Protein AF-K1T473-F1 (afdb_monomer_lite)

Sequence (84 aa):
MKSTENEYKKFEVGRTYATRSVCNSECIFKITIIKRTEKTVTIDEGNGKTKRCKIYTDMRNAEAIYPYGIYSMCPIIDASEKIA

Structure (mmCIF, N/CA/C/O backbone):
data_AF-K1T473-F1
#
_entry.id   AF-K1T473-F1
#
loop_
_atom_site.group_PDB
_atom_site.id
_atom_site.type_symbol
_atom_site.label_atom_id
_atom_site.label_alt_id
_atom_site.label_comp_id
_atom_site.label_asym_id
_atom_site.label_entity_id
_atom_site.label_seq_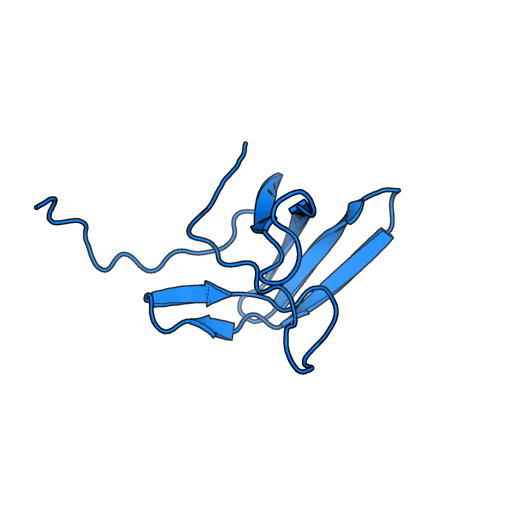id
_atom_site.pdbx_PDB_ins_code
_atom_site.Cartn_x
_atom_site.Cartn_y
_atom_site.Cartn_z
_atom_site.occupancy
_atom_site.B_iso_or_equiv
_atom_site.auth_seq_id
_atom_site.auth_comp_id
_atom_site.auth_asym_id
_atom_site.auth_atom_id
_atom_site.pdbx_PDB_model_num
ATOM 1 N N . MET A 1 1 ? -15.357 9.184 -27.171 1.00 41.34 1 MET A N 1
ATOM 2 C CA . MET A 1 1 ? -14.436 9.131 -26.013 1.00 41.34 1 MET A CA 1
ATOM 3 C C . MET A 1 1 ? -15.277 8.835 -24.790 1.00 41.34 1 MET A C 1
ATOM 5 O O . MET A 1 1 ? -16.213 9.581 -24.548 1.00 41.34 1 MET A O 1
ATOM 9 N N . LYS A 1 2 ? -15.053 7.693 -24.130 1.00 41.44 2 LYS A N 1
ATOM 10 C CA . LYS A 1 2 ? -15.903 7.222 -23.030 1.00 41.44 2 LYS A CA 1
ATOM 11 C C . LYS A 1 2 ? -15.849 8.215 -21.869 1.00 41.44 2 LYS A C 1
ATOM 13 O O . LYS A 1 2 ? -14.832 8.311 -21.188 1.00 41.44 2 LYS A O 1
ATOM 18 N N . SER A 1 3 ? -16.951 8.927 -21.667 1.00 47.38 3 SER A N 1
ATOM 19 C CA . SER A 1 3 ? -17.338 9.497 -20.382 1.00 47.38 3 SER A CA 1
ATOM 20 C C . SER A 1 3 ? -17.184 8.391 -19.344 1.00 47.38 3 SER A C 1
ATOM 22 O O . SER A 1 3 ? -17.806 7.343 -19.488 1.00 47.38 3 SER A O 1
ATOM 24 N N . THR A 1 4 ? -16.309 8.557 -18.361 1.00 49.50 4 THR A N 1
ATOM 25 C CA . THR A 1 4 ? -16.294 7.644 -17.216 1.00 49.50 4 THR A CA 1
ATOM 26 C C . THR A 1 4 ? -16.113 8.503 -15.988 1.00 49.50 4 THR A C 1
ATOM 28 O O . THR A 1 4 ? -15.227 9.358 -15.955 1.00 49.50 4 THR A O 1
ATOM 31 N N . GLU A 1 5 ? -17.055 8.357 -15.070 1.00 51.41 5 GLU A N 1
ATOM 32 C CA . GLU A 1 5 ? -17.271 9.237 -13.941 1.00 51.41 5 GLU A CA 1
ATOM 33 C C . GLU A 1 5 ? -16.009 9.416 -13.103 1.00 51.41 5 GLU A C 1
ATOM 35 O O . GLU A 1 5 ? -15.157 8.532 -12.993 1.00 51.41 5 GLU A O 1
ATOM 40 N N . ASN A 1 6 ? -15.915 10.592 -12.493 1.00 57.06 6 ASN A N 1
ATOM 41 C CA . ASN A 1 6 ? -14.910 10.961 -11.507 1.00 57.06 6 ASN A CA 1
ATOM 42 C C . ASN A 1 6 ? -15.180 10.201 -10.189 1.00 57.06 6 ASN A C 1
ATOM 44 O O . ASN A 1 6 ? -15.384 10.802 -9.136 1.00 57.06 6 ASN A O 1
ATOM 48 N N . GLU A 1 7 ? -15.306 8.875 -10.270 1.00 68.88 7 GLU A N 1
ATOM 49 C CA . GLU A 1 7 ? -15.637 8.009 -9.152 1.00 68.88 7 GLU A CA 1
ATOM 50 C C . GLU A 1 7 ? -14.364 7.732 -8.357 1.00 68.88 7 GLU A C 1
ATOM 52 O O . GLU A 1 7 ? -13.366 7.239 -8.888 1.00 68.88 7 GLU A O 1
ATOM 57 N N . TYR A 1 8 ? -14.391 8.094 -7.074 1.00 78.00 8 TYR A N 1
ATOM 58 C CA . TYR A 1 8 ? -13.235 7.951 -6.206 1.00 78.00 8 TYR A CA 1
ATOM 59 C C . TYR A 1 8 ? -12.939 6.468 -5.957 1.00 78.00 8 TYR A C 1
ATOM 61 O O . TYR A 1 8 ? -13.659 5.797 -5.209 1.00 78.00 8 TYR A O 1
ATOM 69 N N . LYS A 1 9 ? -11.877 5.945 -6.575 1.00 86.69 9 LYS A N 1
ATOM 70 C CA . LYS A 1 9 ? -11.556 4.513 -6.512 1.00 86.69 9 LYS A CA 1
ATOM 71 C C . LYS A 1 9 ? -10.845 4.183 -5.208 1.00 86.69 9 LYS A C 1
ATOM 73 O O . LYS A 1 9 ? -9.810 4.763 -4.895 1.00 86.69 9 LYS A O 1
ATOM 78 N N . LYS A 1 10 ? -11.393 3.227 -4.459 1.00 89.56 10 LYS A N 1
ATOM 79 C CA . LYS A 1 10 ? -10.876 2.778 -3.159 1.00 89.56 10 LYS A CA 1
ATOM 80 C C . LYS A 1 10 ? -10.328 1.359 -3.249 1.00 89.56 10 LYS A C 1
ATOM 82 O O . LYS A 1 10 ? -10.809 0.555 -4.050 1.00 89.56 10 LYS A O 1
ATOM 87 N N . PHE A 1 11 ? -9.353 1.045 -2.401 1.00 88.88 11 PHE A N 1
ATOM 88 C CA . PHE A 1 11 ? -8.896 -0.327 -2.219 1.00 88.88 11 PHE A CA 1
ATOM 89 C C . PHE A 1 11 ? -10.001 -1.185 -1.602 1.00 88.88 11 PHE A C 1
ATOM 91 O O . PHE A 1 11 ? -10.724 -0.759 -0.699 1.00 88.88 11 PHE A O 1
ATOM 98 N N . GLU A 1 12 ? -10.097 -2.425 -2.058 1.00 89.56 12 GLU A N 1
ATOM 99 C CA . GLU A 1 12 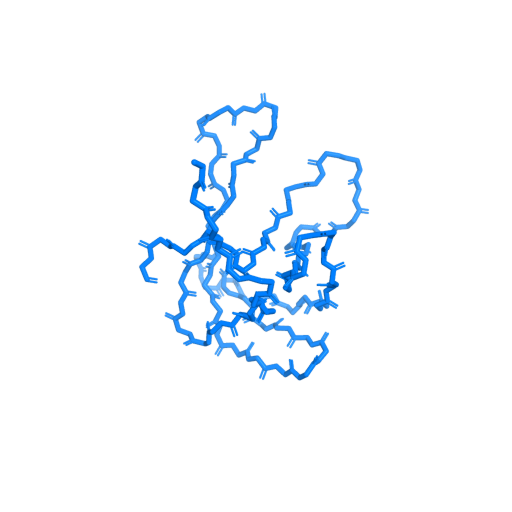? -11.042 -3.416 -1.557 1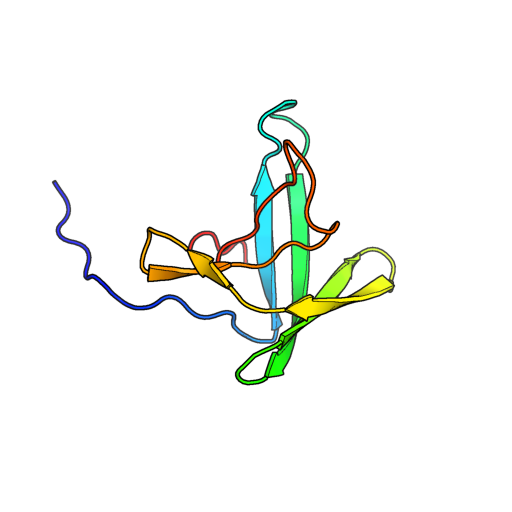.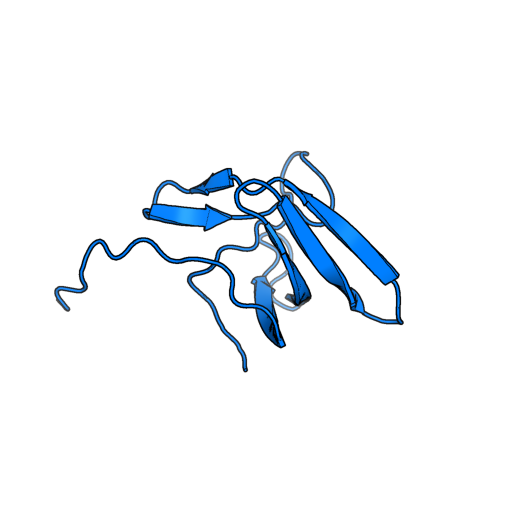00 89.56 12 GLU A CA 1
ATOM 100 C C . GLU A 1 12 ? -10.282 -4.565 -0.900 1.00 89.56 12 GLU A C 1
ATOM 102 O O . GLU A 1 12 ? -9.300 -5.068 -1.444 1.00 89.56 12 GLU A O 1
ATOM 107 N N . VAL A 1 13 ? -10.732 -4.978 0.285 1.00 91.81 13 VAL A N 1
ATOM 108 C CA . VAL A 1 13 ? -10.142 -6.114 1.001 1.00 91.81 13 VAL A CA 1
ATOM 109 C C . VAL A 1 13 ? -10.430 -7.405 0.234 1.00 91.81 13 VAL A C 1
ATOM 111 O O . VAL A 1 13 ? -11.547 -7.614 -0.231 1.00 91.81 13 VAL A O 1
ATOM 114 N N . GLY A 1 14 ? -9.421 -8.264 0.107 1.00 89.06 14 GLY A N 1
ATOM 115 C CA . GLY A 1 14 ? -9.486 -9.521 -0.635 1.00 89.06 14 GLY A CA 1
ATOM 116 C C . GLY A 1 14 ? -9.225 -9.385 -2.136 1.00 89.06 14 GLY A C 1
ATOM 117 O O . GLY A 1 14 ? -9.211 -10.400 -2.822 1.00 89.06 14 GLY A O 1
ATOM 118 N N . ARG A 1 15 ? -9.001 -8.167 -2.650 1.00 90.12 15 ARG A N 1
ATOM 119 C CA . ARG A 1 15 ? -8.648 -7.938 -4.058 1.00 90.12 15 ARG A CA 1
ATOM 120 C C . ARG A 1 15 ? -7.145 -7.850 -4.264 1.00 90.12 15 ARG A C 1
ATOM 122 O O . ARG A 1 15 ? -6.412 -7.354 -3.398 1.00 90.12 15 ARG A O 1
ATOM 129 N N . THR A 1 16 ? -6.715 -8.280 -5.447 1.00 90.31 16 THR A N 1
ATOM 130 C CA . THR A 1 16 ? -5.327 -8.166 -5.892 1.00 90.31 16 THR A CA 1
ATOM 131 C C . THR A 1 16 ? -5.185 -7.038 -6.909 1.00 90.31 16 THR A C 1
ATOM 133 O O . THR A 1 16 ? -5.893 -6.970 -7.918 1.00 90.31 16 THR A O 1
ATOM 136 N N . TYR A 1 17 ? -4.218 -6.168 -6.644 1.00 89.56 17 TYR A N 1
ATOM 137 C CA . TYR A 1 17 ? -3.842 -5.050 -7.500 1.00 89.56 17 TYR A CA 1
ATOM 138 C C . TYR A 1 17 ? -2.430 -5.291 -8.010 1.00 89.56 17 TYR A C 1
ATOM 140 O O . TYR A 1 17 ? -1.603 -5.882 -7.306 1.00 89.56 17 TYR A O 1
ATOM 148 N N . ALA A 1 18 ? -2.132 -4.830 -9.220 1.00 86.56 18 ALA A N 1
ATOM 149 C CA . ALA A 1 18 ? -0.752 -4.802 -9.664 1.00 86.56 18 ALA A CA 1
ATOM 150 C C . ALA A 1 18 ? -0.430 -3.562 -10.468 1.00 86.56 18 ALA A C 1
ATOM 152 O O . ALA A 1 18 ? -1.298 -2.936 -11.063 1.00 86.56 18 ALA A O 1
ATOM 153 N N . THR A 1 19 ? 0.856 -3.251 -10.486 1.00 85.06 19 THR A N 1
ATOM 154 C CA . THR A 1 19 ? 1.416 -2.195 -11.315 1.00 85.06 19 THR A CA 1
ATOM 155 C C . THR A 1 19 ? 2.642 -2.722 -12.042 1.00 85.06 19 THR A C 1
ATOM 157 O O . THR A 1 19 ? 3.290 -3.680 -11.604 1.00 85.06 19 THR A O 1
ATOM 160 N N . ARG A 1 20 ? 2.965 -2.100 -13.169 1.00 82.50 20 ARG A N 1
ATOM 161 C CA . ARG A 1 20 ? 4.160 -2.415 -13.951 1.00 82.50 20 ARG A CA 1
ATOM 162 C C . ARG A 1 20 ? 5.283 -1.461 -13.588 1.00 82.50 20 ARG A C 1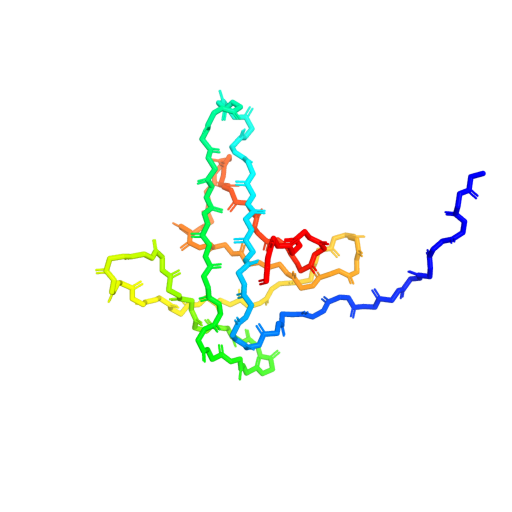
ATOM 164 O O . ARG A 1 20 ? 5.054 -0.274 -13.368 1.00 82.50 20 ARG A O 1
ATOM 171 N N . SER A 1 21 ? 6.508 -1.975 -13.553 1.00 73.38 21 SER A N 1
ATOM 172 C CA . SER A 1 21 ? 7.679 -1.113 -13.437 1.00 73.38 21 SER A CA 1
ATOM 173 C C . SER A 1 21 ? 7.829 -0.255 -14.690 1.00 73.38 21 SER A C 1
ATOM 175 O O . SER A 1 21 ? 7.749 -0.754 -15.812 1.00 73.38 21 SER A O 1
ATOM 177 N N . VAL A 1 22 ? 8.119 1.032 -14.500 1.00 69.62 22 VAL A N 1
ATOM 178 C CA . VAL A 1 22 ? 8.430 1.961 -15.600 1.00 69.62 22 VAL A CA 1
ATOM 179 C C . VAL A 1 22 ? 9.736 1.568 -16.301 1.00 69.62 22 VAL A C 1
ATOM 181 O O . VAL A 1 22 ? 9.900 1.808 -17.491 1.00 69.62 22 VAL A O 1
ATOM 184 N N . CYS A 1 23 ? 10.659 0.937 -15.571 1.00 67.38 23 CYS A N 1
ATOM 185 C CA . CYS A 1 23 ? 12.003 0.622 -16.058 1.00 67.38 23 CYS A CA 1
ATOM 186 C C . CYS A 1 23 ? 12.093 -0.749 -16.754 1.00 67.38 23 CYS A C 1
ATOM 188 O O . CYS A 1 23 ? 13.013 -0.993 -17.527 1.00 67.38 23 CYS A O 1
ATOM 190 N N . ASN A 1 24 ? 11.154 -1.661 -16.481 1.00 71.94 24 ASN A N 1
ATOM 191 C CA . ASN A 1 24 ? 11.127 -2.991 -17.083 1.00 71.94 24 ASN A CA 1
ATOM 192 C C . ASN A 1 24 ? 9.675 -3.463 -17.243 1.00 71.94 24 ASN A C 1
ATOM 194 O O . ASN A 1 24 ? 8.988 -3.721 -16.254 1.00 71.94 24 ASN A O 1
ATOM 198 N N . SER A 1 25 ? 9.226 -3.603 -18.492 1.00 67.44 25 SER A N 1
ATOM 199 C CA . SER A 1 25 ? 7.847 -3.974 -18.827 1.00 67.44 25 SER A CA 1
ATOM 200 C C . SER A 1 25 ? 7.450 -5.394 -18.400 1.00 67.44 25 SER A C 1
ATOM 202 O O . SER A 1 25 ? 6.254 -5.675 -18.296 1.00 67.44 25 SER A O 1
ATOM 204 N N . GLU A 1 26 ? 8.414 -6.277 -18.123 1.00 72.50 26 GLU A N 1
ATOM 205 C CA . GLU A 1 26 ? 8.165 -7.638 -17.627 1.00 72.50 26 GLU A CA 1
ATOM 206 C C . GLU A 1 26 ? 8.005 -7.691 -16.099 1.00 72.50 26 GLU A C 1
ATOM 208 O O . GLU A 1 26 ? 7.460 -8.652 -15.556 1.00 72.50 26 GLU A O 1
ATOM 213 N N . CYS A 1 27 ? 8.433 -6.648 -15.382 1.00 79.19 27 CYS A N 1
ATOM 214 C CA . CYS A 1 27 ? 8.363 -6.611 -13.927 1.00 79.19 27 CYS A CA 1
ATOM 215 C C . CYS A 1 27 ? 6.988 -6.106 -13.462 1.00 79.19 27 CYS A C 1
ATOM 217 O O . CYS A 1 27 ? 6.669 -4.918 -13.568 1.00 79.19 27 CYS A O 1
ATOM 219 N N . ILE A 1 28 ? 6.170 -7.029 -12.946 1.00 82.31 28 ILE A N 1
ATOM 220 C CA . ILE A 1 28 ? 4.827 -6.758 -12.424 1.00 82.31 28 ILE A CA 1
ATOM 221 C C . ILE A 1 28 ? 4.841 -6.909 -10.902 1.00 82.31 28 ILE A C 1
ATOM 223 O O . ILE A 1 28 ? 5.069 -8.000 -10.380 1.00 82.31 28 ILE A O 1
ATOM 227 N N . PHE A 1 29 ? 4.535 -5.827 -10.193 1.00 83.81 29 PHE A N 1
ATOM 228 C CA . PHE A 1 29 ? 4.394 -5.825 -8.742 1.00 83.81 29 PHE A CA 1
ATOM 229 C C . PHE A 1 29 ? 2.951 -6.127 -8.377 1.00 83.81 29 PHE A C 1
ATOM 231 O O . PHE A 1 29 ? 2.082 -5.292 -8.611 1.00 83.81 29 PHE A O 1
ATOM 238 N N . LYS A 1 30 ? 2.699 -7.310 -7.816 1.00 87.69 30 LYS A N 1
ATOM 239 C CA . LYS A 1 30 ? 1.370 -7.750 -7.378 1.00 87.69 30 LYS A CA 1
ATOM 240 C C . LYS A 1 30 ? 1.265 -7.639 -5.866 1.00 87.69 30 LYS A C 1
ATOM 242 O O . LYS A 1 30 ? 2.178 -8.057 -5.160 1.00 87.69 30 LYS A O 1
ATOM 247 N N . ILE A 1 31 ? 0.141 -7.124 -5.387 1.00 88.94 31 ILE A N 1
ATOM 248 C CA . ILE A 1 31 ? -0.174 -7.051 -3.962 1.00 88.94 31 ILE A CA 1
ATOM 249 C C . ILE A 1 31 ? -1.615 -7.481 -3.719 1.00 88.94 31 ILE A C 1
ATOM 251 O O . ILE A 1 31 ? -2.495 -7.224 -4.541 1.00 88.94 31 ILE A O 1
ATOM 255 N N . THR A 1 32 ? -1.877 -8.072 -2.561 1.00 91.31 32 THR A N 1
ATOM 256 C CA . THR A 1 32 ? -3.243 -8.417 -2.144 1.00 91.31 32 THR A CA 1
ATOM 257 C C . THR A 1 32 ? -3.619 -7.623 -0.907 1.00 91.31 32 THR A C 1
ATOM 259 O O . THR A 1 32 ? -2.861 -7.580 0.056 1.00 91.31 32 THR A O 1
ATOM 262 N N . ILE A 1 33 ? -4.784 -6.979 -0.897 1.00 91.94 33 ILE A N 1
ATOM 263 C CA . ILE A 1 33 ? -5.218 -6.200 0.268 1.00 91.94 33 ILE A CA 1
ATOM 264 C C . ILE A 1 33 ? -5.804 -7.147 1.321 1.00 91.94 33 ILE A C 1
ATOM 266 O O . ILE A 1 33 ? -6.874 -7.713 1.122 1.00 91.94 33 ILE A O 1
ATOM 270 N N . ILE A 1 34 ? -5.142 -7.289 2.470 1.00 92.44 34 ILE A N 1
ATOM 271 C CA . ILE A 1 34 ? -5.618 -8.123 3.590 1.00 92.44 34 ILE A CA 1
ATOM 272 C C . ILE A 1 34 ? -6.540 -7.327 4.512 1.00 92.44 34 ILE A C 1
ATOM 274 O O . ILE A 1 34 ? -7.511 -7.846 5.058 1.00 92.44 34 ILE A O 1
ATOM 278 N N . LYS A 1 35 ? -6.222 -6.050 4.732 1.00 92.00 35 LYS A N 1
ATOM 279 C CA . LYS A 1 35 ? -6.982 -5.192 5.640 1.00 92.00 35 LYS A CA 1
ATOM 280 C C . LYS A 1 35 ? -6.973 -3.766 5.137 1.00 92.00 35 LYS A C 1
ATOM 282 O O . LYS A 1 35 ? -5.953 -3.267 4.674 1.00 92.00 35 LYS A O 1
ATOM 287 N N . ARG A 1 36 ? -8.097 -3.081 5.302 1.00 92.19 36 ARG A N 1
ATOM 288 C CA . ARG A 1 36 ? -8.234 -1.659 4.998 1.00 92.19 36 ARG A CA 1
ATOM 289 C C . ARG A 1 36 ? -8.675 -0.893 6.235 1.00 92.19 36 ARG A C 1
ATOM 291 O O . ARG A 1 36 ? -9.482 -1.372 7.024 1.00 92.19 36 ARG A O 1
ATOM 298 N N . THR A 1 37 ? -8.129 0.305 6.382 1.00 89.44 37 THR A N 1
ATOM 299 C CA . THR A 1 37 ? -8.562 1.347 7.321 1.00 89.44 37 THR A CA 1
ATOM 300 C C . THR A 1 37 ? -8.680 2.660 6.548 1.00 89.44 37 THR A C 1
ATOM 302 O O . THR A 1 37 ? -8.179 2.748 5.431 1.00 89.44 37 THR A O 1
ATOM 305 N N . GLU A 1 38 ? -9.279 3.697 7.130 1.00 84.81 38 GLU A N 1
ATOM 306 C CA . GLU A 1 38 ? -9.491 4.982 6.440 1.00 84.81 38 GLU A CA 1
ATOM 307 C C . GLU A 1 38 ? -8.203 5.648 5.925 1.00 84.81 38 GLU A C 1
ATOM 309 O O . GLU A 1 38 ? -8.241 6.375 4.940 1.00 84.81 38 GLU A O 1
ATOM 314 N N . LYS A 1 39 ? -7.057 5.416 6.581 1.00 87.62 39 LYS A N 1
ATOM 315 C CA . LYS A 1 39 ? -5.776 6.073 6.245 1.00 87.62 39 LYS A CA 1
ATOM 316 C C . LYS A 1 39 ? -4.653 5.106 5.872 1.00 87.62 39 LYS A C 1
ATOM 318 O O . LYS A 1 39 ? -3.590 5.542 5.434 1.00 87.62 39 LYS A O 1
ATOM 323 N N . THR A 1 40 ? -4.837 3.806 6.095 1.00 91.88 40 THR A N 1
ATOM 324 C CA . THR A 1 40 ? -3.798 2.789 5.866 1.00 91.88 40 THR A CA 1
ATOM 325 C C . THR A 1 40 ? -4.395 1.487 5.342 1.00 91.88 40 THR A C 1
ATOM 327 O O . THR A 1 40 ? -5.517 1.130 5.695 1.00 91.88 40 THR A O 1
ATOM 330 N N . VAL A 1 41 ? -3.631 0.741 4.556 1.00 92.69 41 VAL A N 1
ATOM 331 C CA . VAL A 1 41 ? -3.955 -0.633 4.156 1.00 92.69 41 VAL A CA 1
ATOM 332 C C . VAL A 1 41 ? -2.859 -1.583 4.621 1.00 92.69 41 VAL A C 1
ATOM 334 O O . VAL A 1 41 ? -1.693 -1.201 4.719 1.00 92.69 41 VAL A O 1
ATOM 337 N N . THR A 1 42 ? -3.233 -2.821 4.917 1.00 92.88 42 THR A N 1
ATOM 338 C CA . THR A 1 42 ? -2.306 -3.939 5.073 1.00 92.88 42 THR A CA 1
ATOM 339 C C . THR A 1 42 ? -2.360 -4.761 3.803 1.00 92.88 42 THR A C 1
ATOM 341 O O . THR A 1 42 ? -3.434 -5.214 3.400 1.00 92.88 42 THR A O 1
ATOM 344 N N . ILE A 1 43 ? -1.200 -4.943 3.194 1.00 92.19 43 ILE A N 1
ATOM 345 C CA . ILE A 1 43 ? -1.016 -5.654 1.941 1.00 92.19 43 ILE A CA 1
ATOM 346 C C . ILE A 1 43 ? -0.202 -6.920 2.180 1.00 92.19 43 ILE A C 1
ATOM 348 O O . ILE A 1 43 ? 0.664 -6.941 3.053 1.00 92.19 43 ILE A O 1
ATOM 352 N N . ASP A 1 44 ? -0.481 -7.953 1.404 1.00 91.00 44 ASP A N 1
ATOM 353 C CA . ASP A 1 44 ? 0.381 -9.110 1.215 1.00 91.00 44 ASP A CA 1
ATOM 354 C C . ASP A 1 44 ? 1.251 -8.858 -0.020 1.00 91.00 44 ASP A C 1
ATOM 356 O O . ASP A 1 44 ? 0.721 -8.640 -1.113 1.00 91.00 44 ASP A O 1
ATOM 360 N N . GLU A 1 45 ? 2.570 -8.851 0.159 1.00 83.31 45 GLU A N 1
ATOM 361 C CA . GLU A 1 45 ? 3.551 -8.693 -0.925 1.00 83.31 45 GLU A CA 1
ATOM 362 C C . GLU A 1 45 ? 3.896 -10.039 -1.598 1.00 83.31 45 GLU A C 1
ATOM 364 O O . GLU A 1 45 ? 4.778 -10.101 -2.454 1.00 83.31 45 GLU A O 1
ATOM 369 N N . GLY A 1 46 ? 3.223 -11.129 -1.215 1.00 80.19 46 GLY A N 1
ATOM 370 C CA . GLY A 1 46 ? 3.554 -12.496 -1.592 1.00 80.19 46 GLY A CA 1
ATOM 371 C C . GLY A 1 46 ? 4.438 -13.200 -0.558 1.00 80.19 46 GLY A C 1
ATOM 372 O O . GLY A 1 46 ? 5.083 -12.584 0.295 1.00 80.19 46 GLY A O 1
ATOM 373 N N . ASN A 1 47 ? 4.476 -14.534 -0.636 1.00 76.88 47 ASN A N 1
ATOM 374 C CA . ASN A 1 47 ? 5.258 -15.408 0.251 1.00 76.88 47 ASN A CA 1
ATOM 375 C C . ASN A 1 47 ? 4.974 -15.208 1.757 1.00 76.88 47 ASN A C 1
ATOM 377 O O . ASN A 1 47 ? 5.860 -15.417 2.586 1.00 76.88 47 ASN A O 1
ATOM 381 N N . GLY A 1 48 ? 3.756 -14.783 2.117 1.00 78.00 48 GLY A N 1
ATOM 382 C CA . GLY A 1 48 ? 3.339 -14.560 3.506 1.00 78.00 48 GLY A CA 1
ATOM 383 C C . GLY A 1 48 ? 3.935 -13.307 4.157 1.00 78.00 48 GLY A C 1
ATOM 384 O O . GLY A 1 48 ? 3.857 -13.152 5.377 1.00 78.00 48 GLY A O 1
ATOM 385 N N . LYS A 1 49 ? 4.551 -12.409 3.375 1.00 85.19 49 LYS A N 1
ATOM 386 C CA . LYS A 1 49 ? 5.055 -11.128 3.879 1.00 85.19 49 LYS A CA 1
ATOM 387 C C . LYS A 1 49 ? 3.950 -10.085 3.831 1.00 85.19 49 LYS A C 1
ATOM 389 O O . LYS A 1 49 ? 3.576 -9.601 2.766 1.00 85.19 49 LYS A O 1
ATOM 394 N N . THR A 1 50 ? 3.472 -9.699 5.009 1.00 90.50 50 THR A N 1
ATOM 395 C CA . THR A 1 50 ? 2.482 -8.631 5.144 1.00 90.50 50 THR A CA 1
ATOM 396 C C . THR A 1 50 ? 3.147 -7.310 5.495 1.00 90.50 50 THR A C 1
ATOM 398 O O . THR A 1 50 ? 3.988 -7.259 6.396 1.00 90.50 50 THR A O 1
ATOM 401 N N . LYS A 1 51 ? 2.712 -6.223 4.863 1.00 90.25 51 LYS A N 1
ATOM 402 C CA . LYS A 1 51 ? 3.203 -4.870 5.126 1.00 90.25 51 LYS A CA 1
ATOM 403 C C . LYS A 1 51 ? 2.053 -3.894 5.294 1.00 90.25 51 LYS A C 1
ATOM 405 O O . LYS A 1 51 ? 1.000 -4.031 4.681 1.00 90.25 51 LYS A O 1
ATOM 410 N N . ARG A 1 52 ? 2.251 -2.881 6.135 1.00 91.81 52 ARG A N 1
ATOM 411 C CA . ARG A 1 52 ? 1.303 -1.777 6.294 1.00 91.81 52 ARG A CA 1
ATOM 412 C C . ARG A 1 52 ? 1.762 -0.576 5.474 1.00 91.81 52 ARG A C 1
ATOM 414 O O . ARG A 1 52 ? 2.882 -0.103 5.649 1.00 91.81 52 ARG A O 1
ATOM 421 N N . CYS A 1 53 ? 0.871 -0.050 4.644 1.00 91.19 53 CYS A N 1
ATOM 422 C CA . CYS A 1 53 ? 1.106 1.112 3.796 1.00 91.19 53 CYS A CA 1
ATOM 423 C C . CYS A 1 53 ? 0.105 2.222 4.117 1.00 91.19 53 CYS A C 1
ATOM 425 O O . CYS A 1 53 ? -1.056 1.970 4.448 1.00 91.19 53 CYS A O 1
ATOM 427 N N . LYS A 1 54 ? 0.557 3.472 4.018 1.00 91.12 54 LYS A N 1
ATOM 428 C CA . LYS A 1 54 ? -0.323 4.640 4.093 1.00 91.12 54 LYS A CA 1
ATOM 429 C C . LYS A 1 54 ? -1.022 4.834 2.750 1.00 91.12 54 LYS A C 1
ATOM 431 O O . LYS A 1 54 ? -0.396 4.649 1.711 1.00 91.12 54 LYS A O 1
ATOM 436 N N . ILE A 1 55 ? -2.303 5.185 2.802 1.00 91.38 55 ILE A N 1
ATOM 437 C CA . ILE A 1 55 ? -3.092 5.532 1.621 1.00 91.38 55 ILE A CA 1
ATOM 438 C C . ILE A 1 55 ? -2.807 6.992 1.264 1.00 91.38 55 ILE A C 1
ATOM 440 O O . ILE A 1 55 ? -2.813 7.868 2.134 1.00 91.38 55 ILE A O 1
ATOM 444 N N . TYR A 1 56 ? -2.572 7.235 -0.016 1.00 88.88 56 TYR A N 1
ATOM 445 C CA . TYR A 1 56 ? -2.434 8.546 -0.633 1.00 88.88 56 TYR A CA 1
ATOM 446 C C . TYR A 1 56 ? -3.545 8.722 -1.665 1.00 88.88 56 TYR A C 1
ATOM 448 O O . TYR A 1 56 ? -4.078 7.741 -2.174 1.00 88.88 56 TYR A O 1
ATOM 456 N N . THR A 1 57 ? -3.901 9.964 -1.967 1.00 84.75 57 THR A N 1
ATOM 457 C CA . THR A 1 57 ? -4.823 10.260 -3.066 1.00 84.75 57 THR A CA 1
ATOM 458 C C . THR A 1 57 ? -3.999 10.626 -4.290 1.00 84.75 57 THR A C 1
ATOM 460 O O . THR A 1 57 ? -3.200 11.560 -4.227 1.00 84.75 57 THR A O 1
ATOM 463 N N . ASP A 1 58 ? -4.177 9.884 -5.376 1.00 80.94 58 ASP A N 1
ATOM 464 C CA . ASP A 1 58 ? -3.532 10.157 -6.657 1.00 80.94 58 ASP A CA 1
ATOM 465 C C . ASP A 1 58 ? -4.297 11.218 -7.473 1.00 80.94 58 ASP A C 1
ATOM 467 O O . ASP A 1 58 ? -5.487 11.465 -7.251 1.00 80.94 58 ASP A O 1
ATOM 471 N N . MET A 1 59 ? -3.626 11.816 -8.464 1.00 71.94 59 MET A N 1
ATOM 472 C CA . MET A 1 59 ? -4.178 12.825 -9.381 1.00 71.94 59 MET A CA 1
ATOM 473 C C . MET A 1 59 ? -5.403 12.334 -10.170 1.00 71.94 59 MET A C 1
ATOM 475 O O . MET A 1 59 ? -6.156 13.142 -10.708 1.00 71.94 59 MET A O 1
ATOM 479 N N . ARG A 1 60 ? -5.624 11.016 -10.231 1.00 72.06 60 ARG A N 1
ATOM 480 C CA . ARG A 1 60 ? -6.769 10.370 -10.891 1.00 72.06 60 ARG A CA 1
ATOM 481 C C . ARG A 1 60 ? -7.975 10.135 -9.971 1.00 72.06 60 ARG A C 1
ATOM 483 O O . ARG A 1 60 ? -8.834 9.330 -10.318 1.00 72.06 60 ARG A O 1
ATOM 490 N N . ASN A 1 61 ? -8.043 10.791 -8.806 1.00 80.81 61 ASN A N 1
ATOM 491 C CA . ASN A 1 61 ? -9.069 10.538 -7.782 1.00 80.81 61 ASN A CA 1
ATOM 492 C C . ASN A 1 61 ? -9.127 9.058 -7.351 1.00 80.81 61 ASN A C 1
ATOM 494 O O . ASN A 1 61 ? -10.194 8.493 -7.139 1.00 80.81 61 ASN A O 1
ATOM 498 N N . ALA A 1 62 ? -7.971 8.413 -7.208 1.00 85.44 62 ALA A N 1
ATOM 499 C CA . ALA A 1 62 ? -7.874 7.037 -6.731 1.00 85.44 62 ALA A CA 1
ATOM 500 C C . ALA A 1 62 ? -7.009 6.962 -5.470 1.00 85.44 62 ALA A C 1
ATOM 502 O O . ALA A 1 62 ? -6.058 7.728 -5.308 1.00 85.44 62 ALA A O 1
ATOM 503 N N . GLU A 1 63 ? -7.329 6.028 -4.577 1.00 89.31 63 GLU A N 1
ATOM 504 C CA . GLU A 1 63 ? -6.424 5.620 -3.509 1.00 89.31 63 GLU A CA 1
ATOM 505 C C . GLU A 1 63 ? -5.176 4.984 -4.140 1.00 89.31 63 GLU A C 1
ATOM 507 O O . GLU A 1 63 ? -5.275 4.095 -4.985 1.00 89.31 63 GLU A O 1
ATOM 512 N N . ALA A 1 64 ? -4.002 5.436 -3.713 1.00 90.06 64 ALA A N 1
ATOM 513 C CA . ALA A 1 64 ? -2.706 4.939 -4.137 1.00 90.06 64 ALA A CA 1
ATOM 514 C C . ALA A 1 64 ? -1.830 4.611 -2.931 1.00 90.06 64 ALA A C 1
ATOM 516 O O . ALA A 1 64 ? -1.920 5.238 -1.871 1.00 90.06 64 ALA A O 1
ATOM 517 N N . ILE A 1 65 ? -0.978 3.604 -3.085 1.00 90.38 65 ILE A N 1
ATOM 518 C CA . ILE A 1 65 ? -0.052 3.157 -2.052 1.00 90.38 65 ILE A CA 1
ATOM 519 C C . ILE A 1 65 ? 1.340 2.938 -2.630 1.00 90.38 65 ILE A C 1
ATOM 521 O O . ILE A 1 65 ? 1.529 2.618 -3.804 1.00 90.38 65 ILE A O 1
ATOM 525 N N . TYR A 1 66 ? 2.316 3.075 -1.740 1.00 90.12 66 TYR A N 1
ATOM 526 C CA . TYR A 1 66 ? 3.729 2.886 -2.020 1.00 90.12 66 TYR A CA 1
ATOM 527 C C . TYR A 1 66 ? 4.212 1.634 -1.275 1.00 90.12 66 TYR A C 1
ATOM 529 O O . TYR A 1 66 ? 4.663 1.744 -0.129 1.00 90.12 66 TYR A O 1
ATOM 537 N N . PRO A 1 67 ? 4.077 0.432 -1.868 1.00 85.62 67 PRO A N 1
ATOM 538 C CA . PRO A 1 67 ? 4.416 -0.823 -1.196 1.00 85.62 67 PRO A CA 1
ATOM 539 C C . PRO A 1 67 ? 5.887 -0.870 -0.773 1.00 85.62 67 PRO A C 1
ATOM 541 O O . PRO A 1 67 ? 6.187 -1.206 0.370 1.00 85.62 67 PRO A O 1
ATOM 544 N N . TYR A 1 68 ? 6.811 -0.413 -1.621 1.00 84.19 68 TYR A N 1
ATOM 545 C CA . TYR A 1 68 ? 8.254 -0.483 -1.351 1.00 84.19 68 TYR A CA 1
ATOM 546 C C . TYR A 1 68 ? 8.830 0.759 -0.653 1.00 84.19 68 TYR A C 1
ATOM 548 O O . TYR A 1 68 ? 10.008 0.777 -0.315 1.00 84.19 68 TYR A O 1
ATOM 556 N N . GLY A 1 69 ? 8.000 1.760 -0.347 1.00 83.81 69 GLY A N 1
ATOM 557 C CA . GLY A 1 69 ? 8.430 3.043 0.218 1.00 83.81 69 GLY A CA 1
ATOM 558 C C . GLY A 1 69 ? 8.407 4.171 -0.811 1.00 83.81 69 GLY A C 1
ATOM 559 O O . GLY A 1 69 ? 7.875 4.003 -1.903 1.00 83.81 69 GLY A O 1
ATOM 560 N N . ILE A 1 70 ? 8.946 5.337 -0.451 1.00 83.69 70 ILE A N 1
ATOM 561 C CA . ILE A 1 70 ? 8.921 6.546 -1.287 1.00 83.69 70 ILE A CA 1
ATOM 562 C C . ILE A 1 70 ? 10.358 6.895 -1.679 1.00 83.69 70 ILE A C 1
ATOM 564 O O . ILE A 1 70 ? 11.124 7.406 -0.867 1.00 83.69 70 ILE A O 1
ATOM 568 N N . TYR A 1 71 ? 10.714 6.591 -2.920 1.00 82.25 71 TYR A N 1
ATOM 569 C CA . TYR A 1 71 ? 11.987 6.893 -3.563 1.00 82.25 71 TYR A CA 1
ATOM 570 C C . TYR A 1 71 ? 11.754 7.096 -5.074 1.00 82.25 71 TYR A C 1
ATOM 572 O O . TYR A 1 71 ? 10.653 6.876 -5.588 1.00 82.25 71 TYR A O 1
ATOM 580 N N . SER A 1 72 ? 12.766 7.584 -5.795 1.00 74.94 72 SER A N 1
ATOM 581 C CA . SER A 1 72 ? 12.646 7.823 -7.240 1.00 74.94 72 SER A CA 1
ATOM 582 C C . SER A 1 72 ? 12.359 6.518 -7.994 1.00 74.94 72 SER A C 1
ATOM 584 O O . SER A 1 72 ? 12.987 5.502 -7.716 1.00 74.94 72 SER A O 1
ATOM 586 N N . MET A 1 73 ? 11.425 6.539 -8.950 1.00 75.50 73 MET A N 1
ATOM 587 C CA . MET A 1 73 ? 10.968 5.358 -9.708 1.00 75.50 73 MET A CA 1
ATOM 588 C C . MET A 1 73 ? 10.302 4.249 -8.873 1.00 75.50 73 MET A C 1
ATOM 590 O O . MET A 1 73 ? 10.199 3.111 -9.335 1.00 75.50 73 MET A O 1
ATOM 594 N N . CYS A 1 74 ? 9.814 4.553 -7.667 1.00 82.00 74 CYS A N 1
ATOM 595 C CA . CYS A 1 74 ? 8.966 3.615 -6.938 1.00 82.00 74 CYS A CA 1
ATOM 596 C C . CYS A 1 74 ? 7.764 3.172 -7.772 1.00 82.00 74 CYS A C 1
ATOM 598 O O . CYS A 1 74 ? 7.069 4.030 -8.322 1.00 82.00 74 CYS A O 1
ATOM 600 N N . PRO A 1 75 ? 7.439 1.870 -7.789 1.00 84.19 75 PRO A N 1
ATOM 601 C CA . PRO A 1 75 ? 6.172 1.430 -8.337 1.00 84.19 75 PRO A CA 1
ATOM 602 C C . PRO A 1 75 ? 5.044 1.911 -7.418 1.00 84.19 75 PRO A C 1
ATOM 604 O O . PRO A 1 75 ? 5.056 1.689 -6.202 1.00 84.19 75 PRO A O 1
ATOM 607 N N . ILE A 1 76 ? 4.077 2.593 -8.019 1.00 87.81 76 ILE A N 1
ATOM 608 C CA . ILE A 1 76 ? 2.879 3.087 -7.349 1.00 87.81 76 ILE A CA 1
ATOM 609 C C . ILE A 1 76 ? 1.744 2.155 -7.735 1.00 87.81 76 ILE A C 1
ATOM 611 O O . ILE A 1 76 ? 1.547 1.873 -8.918 1.00 87.81 76 ILE A O 1
ATOM 615 N N . ILE A 1 77 ? 1.028 1.658 -6.731 1.00 88.75 77 ILE A N 1
ATOM 616 C CA . ILE A 1 77 ? -0.155 0.830 -6.946 1.00 88.75 77 ILE A CA 1
ATOM 617 C C . ILE A 1 77 ? -1.360 1.678 -6.595 1.00 88.75 77 ILE A C 1
ATOM 619 O O . ILE A 1 77 ? -1.483 2.127 -5.456 1.00 88.75 77 ILE A O 1
ATOM 623 N N . ASP A 1 78 ? -2.223 1.905 -7.576 1.00 89.19 78 ASP A N 1
ATOM 624 C CA . ASP A 1 78 ? -3.471 2.635 -7.418 1.00 89.19 78 ASP A CA 1
ATOM 625 C C . ASP A 1 78 ? -4.683 1.696 -7.510 1.00 89.19 78 ASP A C 1
ATOM 627 O O . ASP A 1 78 ? -4.606 0.571 -8.008 1.00 89.19 78 ASP A O 1
ATOM 631 N N . ALA A 1 79 ? -5.821 2.152 -6.995 1.00 85.62 79 ALA A N 1
ATOM 632 C CA . ALA A 1 79 ? -7.055 1.376 -6.959 1.00 85.62 79 ALA A CA 1
ATOM 633 C C . ALA A 1 79 ? -7.775 1.260 -8.326 1.00 85.62 79 ALA A C 1
ATOM 635 O O . ALA A 1 79 ? -8.884 0.716 -8.383 1.00 85.62 79 ALA A O 1
ATOM 636 N N . SER A 1 80 ? -7.198 1.772 -9.422 1.00 78.75 80 SER A N 1
ATOM 637 C CA . SER A 1 80 ? -7.787 1.739 -10.766 1.00 78.75 80 SER A CA 1
ATOM 638 C C . SER A 1 80 ? -7.572 0.416 -11.494 1.00 78.75 80 SER A C 1
ATOM 640 O O . SER A 1 80 ? -8.490 -0.009 -12.197 1.00 78.75 80 SER A O 1
ATOM 642 N N . GLU A 1 81 ? -6.414 -0.235 -11.343 1.00 71.19 81 GLU A N 1
ATOM 643 C CA . GLU A 1 81 ? -6.113 -1.511 -12.012 1.00 71.19 81 GLU A CA 1
ATOM 644 C C . GLU A 1 81 ? -6.271 -2.713 -11.066 1.00 71.19 81 GLU A C 1
ATOM 646 O O . GLU A 1 81 ? -5.395 -3.040 -10.263 1.00 71.19 81 GLU A O 1
ATOM 651 N N . LYS A 1 82 ? -7.422 -3.390 -11.179 1.00 74.19 82 LYS A N 1
ATOM 652 C CA . LYS A 1 82 ? -7.759 -4.634 -10.464 1.00 74.19 82 LYS A CA 1
ATOM 653 C C . LYS A 1 82 ? -7.520 -5.830 -11.382 1.00 74.19 82 LYS A C 1
ATOM 655 O O . LYS A 1 82 ? -7.933 -5.788 -12.539 1.00 74.19 8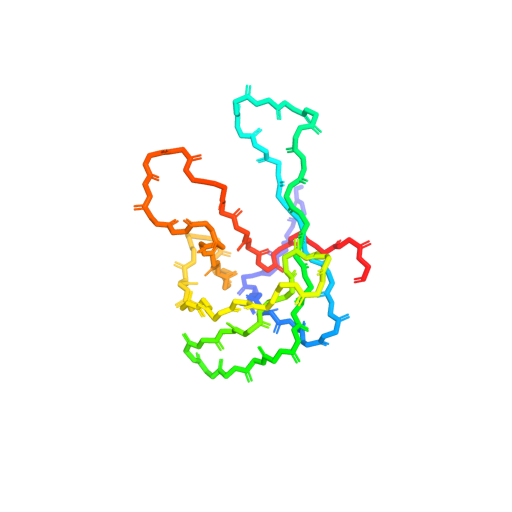2 LYS A O 1
ATOM 660 N N . ILE A 1 83 ? -6.892 -6.892 -10.874 1.00 71.75 83 ILE A N 1
ATOM 661 C CA . ILE A 1 83 ? -6.542 -8.069 -11.693 1.00 71.75 83 ILE A CA 1
ATOM 662 C C . ILE A 1 83 ? -7.403 -9.294 -11.367 1.00 71.75 83 ILE A C 1
ATOM 664 O O . ILE A 1 83 ? -7.634 -10.099 -12.266 1.00 71.75 83 ILE A O 1
ATOM 668 N N . ALA A 1 84 ? -7.923 -9.416 -10.140 1.00 50.12 84 ALA A N 1
ATOM 669 C CA . ALA A 1 84 ? -8.942 -10.397 -9.748 1.00 50.12 84 ALA A CA 1
ATOM 670 C C . ALA A 1 84 ? -9.534 -10.045 -8.376 1.00 50.12 84 ALA A C 1
ATOM 672 O O . ALA A 1 84 ? -8.778 -9.561 -7.498 1.00 50.12 84 ALA A O 1
#

Radius of gyration: 12.75 Å; chains: 1; bounding box: 30×28×33 Å

Secondary structure (DSSP, 8-state):
--------B---TT-EEEEE-SS-TT-EEEEEEEEE-SSEEEEE-STT-EEEEEEEE-TTSBEEE-TT-SSTTPPPEETT-B--

pLDDT: mean 81.3, std 12.2, range [41.34, 92.88]

Foldseek 3Di:
DDDDDLDQFEDDAQFKWWFAQPVDRVDIFIWHFNDDDPFWTWIDSDPRDIDIWGWDQDPSNWTKTQRPDDDPRGTITTRPGTDD

Organism: NCBI:txid408170